Protein AF-A0A2A2LZC7-F1 (afdb_monomer_lite)

Sequence (171 aa):
MEYTSMLEEKVESLEKERDDLLEQLKKMNEYRKEEKAILMEEIYKKDKTIEELQDTLRDSEETIRNIHREFATYKTKSEEKARQDKSLTDANLSQLSLSEKSFVKGETRFRGNICISACEPSGKYIILENTSGAKDEDISGFQIEQYVDNHPILKYDLPLIILRVGKSIKV

Foldseek 3Di:
DVVVVVVVVVVVVVVVVVVVVVVVVVVVVVVVVVVVVVVVVVVVVVVVVVVVVVVVVVVVVVVVVVVVVVVVVVVVVVVVVVVVVVVVVVVVVVVPVPDDADDDDDPQPDDDQKGFRDADPVRPKTKIWRNDQDDWDFQQQPWDFDDDPNHTDDIDGDHGDTHDHGHMDID

Organism: NCBI:txid2018661

Structure (mmCIF, N/CA/C/O backbone):
data_AF-A0A2A2LZC7-F1
#
_entry.id   AF-A0A2A2LZC7-F1
#
loop_
_atom_site.group_PDB
_atom_site.id
_atom_site.type_symbol
_atom_site.label_atom_id
_atom_site.label_alt_id
_atom_site.label_comp_id
_atom_site.label_asym_id
_atom_site.label_entity_id
_atom_site.label_seq_id
_atom_site.pdbx_PDB_ins_code
_atom_site.Cartn_x
_atom_site.Cartn_y
_atom_site.Cartn_z
_atom_site.occupancy
_atom_site.B_iso_or_equiv
_atom_site.auth_seq_id
_atom_site.auth_comp_id
_atom_site.auth_asym_id
_atom_site.auth_atom_id
_atom_site.pdbx_PDB_model_num
ATOM 1 N N . MET A 1 1 ? 33.561 9.335 -78.953 1.00 63.16 1 MET A N 1
ATOM 2 C CA . MET A 1 1 ? 34.425 9.826 -77.859 1.00 63.16 1 MET A CA 1
ATOM 3 C C . MET A 1 1 ? 33.586 10.490 -76.767 1.00 63.16 1 MET A C 1
ATOM 5 O O . MET A 1 1 ? 33.781 10.159 -75.612 1.00 63.16 1 MET A O 1
ATOM 9 N N . GLU A 1 2 ? 32.579 11.303 -77.113 1.00 75.56 2 GLU A N 1
ATOM 10 C CA . GLU A 1 2 ? 31.676 11.961 -76.139 1.00 75.56 2 GLU A CA 1
ATOM 11 C C . GLU A 1 2 ? 30.851 11.007 -75.253 1.00 75.56 2 GLU A C 1
ATOM 13 O O . GLU A 1 2 ? 30.722 11.239 -74.057 1.00 75.56 2 GLU A O 1
ATOM 18 N N . TYR A 1 3 ? 30.326 9.905 -75.800 1.00 83.31 3 TYR A N 1
ATOM 19 C CA . TYR A 1 3 ? 29.491 8.969 -75.028 1.00 83.31 3 TYR A CA 1
ATOM 20 C C . TYR A 1 3 ? 30.248 8.274 -73.884 1.00 83.31 3 TYR A C 1
ATOM 22 O O . TYR A 1 3 ? 29.700 8.072 -72.805 1.00 83.31 3 TYR A O 1
ATOM 30 N N . THR A 1 4 ? 31.520 7.940 -74.111 1.00 88.69 4 THR A N 1
ATOM 31 C CA . THR A 1 4 ? 32.393 7.335 -73.097 1.00 88.69 4 THR A CA 1
ATOM 32 C C . THR A 1 4 ? 32.688 8.322 -71.967 1.00 88.69 4 THR A C 1
ATOM 34 O O . THR A 1 4 ? 32.554 7.957 -70.807 1.00 88.69 4 THR A O 1
ATOM 37 N N . SER A 1 5 ? 32.963 9.589 -72.300 1.00 90.25 5 SER A N 1
ATOM 38 C CA . SER A 1 5 ? 33.192 10.659 -71.316 1.00 90.25 5 SER A CA 1
ATOM 39 C C . SER A 1 5 ? 31.968 10.905 -70.425 1.00 90.25 5 SER A C 1
ATOM 41 O O . SER A 1 5 ? 32.102 11.022 -69.213 1.00 90.25 5 SER A O 1
ATOM 43 N N . MET A 1 6 ? 30.758 10.926 -70.999 1.00 91.94 6 MET A N 1
ATOM 44 C CA . MET A 1 6 ? 29.526 11.080 -70.207 1.00 91.94 6 MET A CA 1
ATOM 45 C C . MET A 1 6 ? 29.288 9.907 -69.247 1.00 91.94 6 MET A C 1
ATOM 47 O O . MET A 1 6 ? 28.744 10.091 -68.159 1.00 91.94 6 MET A O 1
ATOM 51 N N . LEU A 1 7 ? 29.646 8.688 -69.658 1.00 92.06 7 LEU A N 1
ATOM 52 C CA . LEU A 1 7 ? 29.533 7.508 -68.802 1.00 92.06 7 LEU A CA 1
ATOM 53 C C . LEU A 1 7 ? 30.522 7.570 -67.635 1.00 92.06 7 LEU A C 1
ATOM 55 O O . LEU A 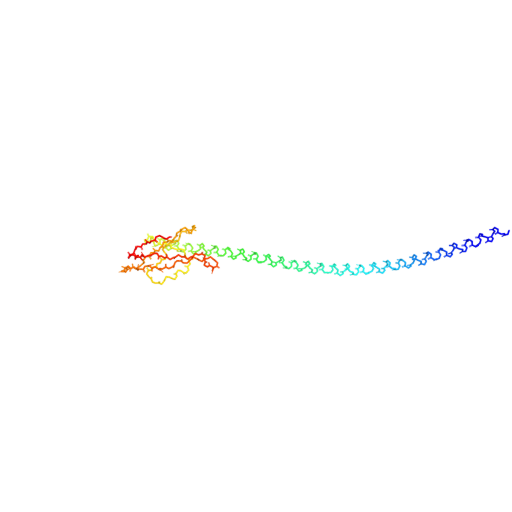1 7 ? 30.132 7.250 -66.516 1.00 92.06 7 LEU A O 1
ATOM 59 N N . GLU A 1 8 ? 31.758 8.007 -67.878 1.00 93.00 8 GLU A N 1
ATOM 60 C CA . GLU A 1 8 ? 32.784 8.180 -66.841 1.00 93.00 8 GLU A CA 1
ATOM 61 C C . GLU A 1 8 ? 32.356 9.217 -65.791 1.00 93.00 8 GLU A C 1
ATOM 63 O O . GLU A 1 8 ? 32.340 8.902 -64.602 1.00 93.00 8 GLU A O 1
ATOM 68 N N . GLU A 1 9 ? 31.874 10.390 -66.217 1.00 94.12 9 GLU A N 1
ATOM 69 C CA . GLU A 1 9 ? 31.332 11.410 -65.304 1.00 94.12 9 GLU A CA 1
ATOM 70 C C . GLU A 1 9 ? 30.138 10.886 -64.491 1.00 94.12 9 GLU A C 1
ATOM 72 O O . GLU A 1 9 ? 29.988 11.181 -63.300 1.00 94.12 9 GLU A O 1
ATOM 77 N N . LYS A 1 10 ? 29.265 10.081 -65.115 1.00 95.25 10 LYS A N 1
ATOM 78 C CA . LYS A 1 10 ? 28.110 9.513 -64.415 1.00 95.25 10 LYS A CA 1
ATOM 79 C C . LYS A 1 10 ? 28.522 8.463 -63.384 1.00 95.25 10 LYS A C 1
ATOM 81 O O . LYS A 1 10 ? 27.903 8.412 -62.321 1.00 95.25 10 LYS A O 1
ATOM 86 N N . VAL A 1 11 ? 29.529 7.643 -63.680 1.00 95.50 11 VAL A N 1
ATOM 87 C CA . VAL A 1 11 ? 30.086 6.671 -62.728 1.00 95.50 11 VAL A CA 1
ATOM 88 C C . VAL A 1 11 ? 30.708 7.399 -61.542 1.00 95.50 11 VAL A C 1
ATOM 90 O O . VAL A 1 11 ? 30.342 7.095 -60.412 1.00 95.50 11 VAL A O 1
ATOM 93 N N . GLU A 1 12 ? 31.534 8.417 -61.781 1.00 95.81 12 GLU A N 1
ATOM 94 C CA . GLU A 1 12 ? 32.170 9.200 -60.714 1.00 95.81 12 GLU A CA 1
ATOM 95 C C . GLU A 1 12 ? 31.127 9.889 -59.813 1.00 95.81 12 GLU A C 1
ATOM 97 O O . GLU A 1 12 ? 31.214 9.851 -58.583 1.00 95.81 12 GLU A O 1
ATOM 102 N N . SER A 1 13 ? 30.063 10.441 -60.409 1.00 96.06 13 SER A N 1
ATOM 103 C CA . SER A 1 13 ? 28.937 11.002 -59.656 1.00 96.06 13 SER A CA 1
ATOM 104 C C . SER A 1 13 ? 28.226 9.963 -58.784 1.00 96.06 13 SER A C 1
ATOM 106 O O . SER A 1 13 ? 27.827 10.295 -57.668 1.00 96.06 13 SER A O 1
ATOM 108 N N . LEU A 1 14 ? 28.025 8.740 -59.284 1.00 96.12 14 LEU A N 1
ATOM 109 C CA . LEU A 1 14 ? 27.357 7.669 -58.538 1.00 96.12 14 LEU A CA 1
ATOM 110 C C . LEU A 1 14 ? 28.252 7.093 -57.435 1.00 96.12 14 LEU A C 1
ATOM 112 O O . LEU A 1 14 ? 27.751 6.734 -56.372 1.00 96.12 14 LEU A O 1
ATOM 116 N N . GLU A 1 15 ? 29.564 7.013 -57.657 1.00 96.56 15 GLU A N 1
ATOM 117 C CA . GLU A 1 15 ? 30.525 6.592 -56.633 1.00 96.56 15 GLU A CA 1
ATOM 118 C C . GLU A 1 15 ? 30.572 7.586 -55.475 1.00 96.56 15 GLU A C 1
ATOM 120 O O . GLU A 1 15 ? 30.520 7.175 -54.316 1.00 96.56 15 GLU A O 1
ATOM 125 N N . LYS A 1 16 ? 30.556 8.887 -55.780 1.00 96.62 16 LYS A N 1
ATOM 126 C CA . LYS A 1 16 ? 30.463 9.932 -54.760 1.00 96.62 16 LYS A CA 1
ATOM 127 C C . LYS A 1 16 ? 29.159 9.844 -53.963 1.00 96.62 16 LYS A C 1
ATOM 129 O O . LYS A 1 16 ? 29.189 9.894 -52.738 1.00 96.62 16 LYS A O 1
ATOM 134 N N . GLU A 1 17 ? 28.024 9.661 -54.640 1.00 97.38 17 GLU A N 1
ATOM 135 C CA . GLU A 1 17 ? 26.722 9.500 -53.977 1.00 97.38 17 GLU A CA 1
ATOM 136 C C . GLU A 1 17 ? 26.687 8.251 -53.080 1.00 97.38 17 GLU A C 1
ATOM 138 O O . GLU A 1 17 ? 26.199 8.307 -51.950 1.00 97.38 17 GLU A O 1
ATOM 143 N N . ARG A 1 18 ? 27.254 7.129 -53.544 1.00 97.00 18 ARG A N 1
ATOM 144 C CA . ARG A 1 18 ? 27.411 5.909 -52.740 1.00 97.00 18 ARG A CA 1
ATOM 145 C C . ARG A 1 18 ? 28.218 6.188 -51.474 1.00 97.00 18 ARG A C 1
ATOM 147 O O . ARG A 1 18 ? 27.817 5.742 -50.400 1.00 97.00 18 ARG A O 1
ATOM 154 N N . ASP A 1 19 ? 29.339 6.890 -51.593 1.00 97.44 19 ASP A N 1
ATOM 155 C CA . ASP A 1 19 ? 30.226 7.166 -50.463 1.00 97.44 19 ASP A CA 1
ATOM 156 C C . ASP A 1 19 ? 29.567 8.114 -49.450 1.00 97.44 19 ASP A C 1
ATOM 158 O O . ASP A 1 19 ? 29.599 7.842 -48.247 1.00 97.44 19 ASP A O 1
ATOM 162 N N . ASP A 1 20 ? 28.855 9.140 -49.924 1.00 97.56 20 ASP A N 1
ATOM 163 C CA . ASP A 1 20 ? 28.059 10.035 -49.077 1.00 97.56 20 ASP A CA 1
ATOM 164 C C . ASP A 1 20 ? 26.945 9.274 -48.329 1.00 97.56 20 ASP A C 1
ATOM 166 O O . ASP A 1 20 ? 26.715 9.501 -47.135 1.00 97.56 20 ASP A O 1
ATOM 170 N N . LEU A 1 21 ? 26.262 8.334 -48.995 1.00 97.38 21 LEU A N 1
ATOM 171 C CA . LEU A 1 21 ? 25.239 7.486 -48.371 1.00 97.38 21 LEU A CA 1
ATOM 172 C C . LEU A 1 21 ? 25.833 6.513 -47.345 1.00 97.38 21 LEU A C 1
ATOM 174 O O . LEU A 1 21 ? 25.233 6.292 -46.290 1.00 97.38 21 LEU A O 1
ATOM 178 N N . LEU A 1 22 ? 27.010 5.943 -47.614 1.00 97.31 22 LEU A N 1
ATOM 179 C CA . LEU A 1 22 ? 27.716 5.073 -46.668 1.00 97.31 22 LEU A CA 1
ATOM 180 C C . LEU A 1 22 ? 28.144 5.840 -45.410 1.00 97.31 22 LEU A C 1
ATOM 182 O O . LEU A 1 22 ? 27.970 5.338 -44.297 1.00 97.31 22 LEU A O 1
ATOM 186 N N . GLU A 1 23 ? 28.640 7.066 -45.571 1.00 97.06 23 GLU A N 1
ATOM 187 C CA . GLU A 1 23 ? 28.997 7.965 -44.469 1.00 97.06 23 GLU A CA 1
ATOM 188 C C . GLU A 1 23 ? 27.765 8.299 -43.605 1.00 97.06 23 GLU A C 1
ATOM 190 O O . GLU A 1 23 ? 27.811 8.211 -42.373 1.00 97.06 23 GLU A O 1
ATOM 195 N N . GLN A 1 24 ? 26.628 8.622 -44.235 1.00 97.06 24 GLN A N 1
ATOM 196 C CA . GLN A 1 24 ? 25.362 8.869 -43.533 1.00 97.06 24 GLN A CA 1
ATOM 197 C C . GLN A 1 24 ? 24.869 7.629 -42.780 1.00 97.06 24 GLN A C 1
ATOM 199 O O . GLN A 1 24 ? 24.480 7.723 -41.612 1.00 97.06 24 GLN A O 1
ATOM 204 N N . LEU A 1 25 ? 24.925 6.455 -43.416 1.00 96.56 25 LEU A N 1
ATOM 205 C CA . LEU A 1 25 ? 24.527 5.188 -42.805 1.00 96.56 25 LEU A CA 1
ATOM 206 C C . LEU A 1 25 ? 25.393 4.861 -41.582 1.00 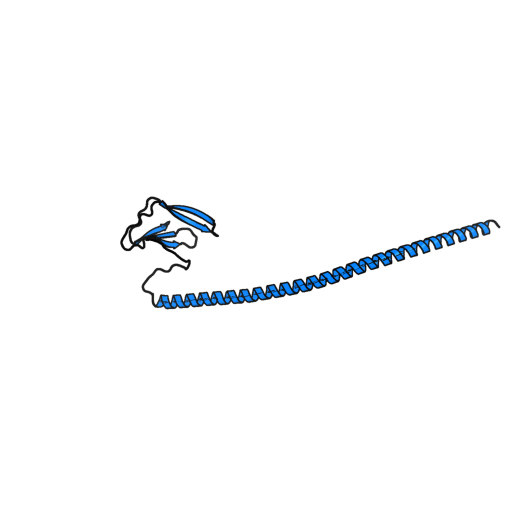96.56 25 LEU A C 1
ATOM 208 O O . LEU A 1 25 ? 24.885 4.358 -40.575 1.00 96.56 25 LEU A O 1
ATOM 212 N N . LYS A 1 26 ? 26.695 5.152 -41.649 1.00 97.31 26 LYS A N 1
ATOM 213 C CA . LYS A 1 26 ? 27.618 4.966 -40.529 1.00 97.31 26 LYS A CA 1
ATOM 214 C C . LYS A 1 26 ? 27.248 5.867 -39.352 1.00 97.31 26 LYS A C 1
ATOM 216 O O . LYS A 1 26 ? 27.051 5.351 -38.253 1.00 97.31 26 LYS A O 1
ATOM 221 N N . LYS A 1 27 ? 27.047 7.167 -39.594 1.00 97.31 27 LYS A N 1
ATOM 222 C CA . LYS A 1 27 ? 26.624 8.130 -38.560 1.00 97.31 27 LYS A CA 1
ATOM 223 C C . LYS A 1 27 ? 25.304 7.721 -37.912 1.00 97.31 27 LYS A C 1
ATOM 225 O O . LYS A 1 27 ? 25.200 7.678 -36.692 1.00 97.31 27 LYS A O 1
ATOM 230 N N . MET A 1 28 ? 24.307 7.346 -38.713 1.00 96.94 28 MET A N 1
ATOM 231 C CA . MET A 1 28 ? 23.010 6.894 -38.197 1.00 96.94 28 MET A CA 1
ATOM 232 C C . MET A 1 28 ? 23.141 5.637 -37.321 1.00 96.94 28 MET A C 1
ATOM 234 O O . MET A 1 28 ? 22.480 5.523 -36.289 1.00 96.94 28 MET A O 1
ATOM 238 N N . ASN A 1 29 ? 24.001 4.688 -37.702 1.00 97.00 29 ASN A N 1
ATOM 239 C CA . ASN A 1 29 ? 24.249 3.495 -36.895 1.00 97.00 29 ASN A CA 1
ATOM 240 C C . ASN A 1 29 ? 24.976 3.802 -35.581 1.00 97.00 29 ASN A C 1
ATOM 242 O O . ASN A 1 29 ? 24.673 3.156 -34.577 1.00 97.00 29 ASN A O 1
ATOM 246 N N . GLU A 1 30 ? 25.900 4.763 -35.575 1.00 97.19 30 GLU A N 1
ATOM 247 C CA . GLU A 1 30 ? 26.566 5.242 -34.359 1.00 97.19 30 GLU A CA 1
ATOM 248 C C . GLU A 1 30 ? 25.557 5.890 -33.404 1.00 97.19 30 GLU A C 1
ATOM 250 O O . GLU A 1 30 ? 25.441 5.433 -32.267 1.00 97.19 30 GLU A O 1
ATOM 255 N N . TYR A 1 31 ? 24.720 6.816 -33.888 1.00 96.94 31 TYR A N 1
ATOM 256 C CA . TYR A 1 31 ? 23.650 7.418 -33.080 1.00 96.94 31 TYR A CA 1
ATOM 257 C C . TYR A 1 31 ? 22.702 6.373 -32.491 1.00 96.94 31 TYR A C 1
ATOM 259 O O . TYR A 1 31 ? 22.417 6.383 -31.295 1.00 96.94 31 TYR A O 1
ATOM 267 N N . ARG A 1 32 ? 22.259 5.406 -33.302 1.00 96.88 32 ARG A N 1
ATOM 268 C CA . ARG A 1 32 ? 21.380 4.327 -32.827 1.00 96.88 32 ARG A CA 1
ATOM 269 C C . ARG A 1 32 ? 22.058 3.452 -31.768 1.00 96.88 32 ARG A C 1
ATOM 271 O O . ARG A 1 32 ? 21.391 2.924 -30.879 1.00 96.88 32 ARG A O 1
ATOM 278 N N . LYS A 1 33 ? 23.374 3.247 -31.869 1.00 97.25 33 LYS A N 1
ATOM 279 C CA . LYS A 1 33 ? 24.148 2.479 -30.885 1.00 97.25 33 LYS A CA 1
ATOM 280 C C . LYS A 1 33 ? 24.242 3.227 -29.555 1.00 97.25 33 LYS A C 1
ATOM 282 O O . LYS A 1 33 ? 24.082 2.596 -28.513 1.00 97.25 33 LYS A O 1
ATOM 287 N N . GLU A 1 34 ? 24.473 4.535 -29.596 1.00 96.81 34 GLU A N 1
ATOM 288 C CA . GLU A 1 34 ? 24.504 5.399 -28.412 1.00 96.81 34 GLU A CA 1
ATOM 289 C C . GLU A 1 34 ? 23.135 5.470 -27.731 1.00 96.81 34 GLU A C 1
ATOM 291 O O . GLU A 1 34 ? 23.031 5.213 -26.533 1.00 96.81 34 GLU A O 1
ATOM 296 N N . GLU A 1 35 ? 22.070 5.702 -28.500 1.00 97.00 35 GLU A N 1
ATOM 297 C CA . GLU A 1 35 ? 20.695 5.727 -27.992 1.00 97.00 35 GLU A CA 1
ATOM 298 C C . GLU A 1 35 ? 20.323 4.399 -27.318 1.00 97.00 35 GLU A C 1
ATOM 300 O O . GLU A 1 35 ? 19.803 4.375 -26.201 1.00 97.00 35 GLU A O 1
ATOM 305 N N . LYS A 1 36 ? 20.674 3.270 -27.948 1.00 97.56 36 LYS A N 1
ATOM 306 C CA . LYS A 1 36 ? 20.462 1.944 -27.361 1.00 97.56 36 LYS A CA 1
ATOM 307 C C . LYS A 1 36 ? 21.228 1.763 -26.047 1.00 97.56 36 LYS A C 1
ATOM 309 O O . LYS A 1 36 ? 20.701 1.123 -25.142 1.00 97.56 36 LYS A O 1
ATOM 314 N N . ALA A 1 37 ? 22.448 2.290 -25.933 1.00 97.50 37 ALA A N 1
ATOM 315 C CA . ALA A 1 37 ? 23.236 2.192 -24.706 1.00 97.50 37 ALA A CA 1
ATOM 316 C C . ALA A 1 37 ? 22.593 2.981 -23.553 1.00 97.50 37 ALA A C 1
ATOM 318 O O . ALA A 1 37 ? 22.472 2.447 -22.452 1.00 97.50 37 ALA A O 1
ATOM 319 N N . ILE A 1 38 ? 22.109 4.196 -23.830 1.00 97.44 38 ILE A N 1
ATOM 320 C CA . ILE A 1 38 ? 21.404 5.037 -22.850 1.00 97.44 38 ILE A CA 1
ATOM 321 C C . ILE A 1 38 ? 20.133 4.338 -22.358 1.00 97.44 38 ILE A C 1
ATOM 323 O O . ILE A 1 38 ? 19.919 4.208 -21.152 1.00 97.44 38 ILE A O 1
ATOM 327 N N . LEU A 1 39 ? 19.315 3.823 -23.282 1.00 97.56 39 LEU A N 1
ATOM 328 C CA . LEU A 1 39 ? 18.090 3.100 -22.933 1.00 97.56 39 LEU A CA 1
ATOM 329 C C . LEU A 1 39 ? 18.380 1.842 -22.109 1.00 97.56 39 LEU A C 1
ATOM 331 O O . LEU A 1 39 ? 17.643 1.525 -21.180 1.00 97.56 39 LEU A O 1
ATOM 335 N N . MET A 1 40 ? 19.460 1.125 -22.425 1.00 97.56 40 MET A N 1
ATOM 336 C CA . MET A 1 40 ? 19.847 -0.079 -21.692 1.00 97.56 40 MET A CA 1
ATOM 337 C C . MET A 1 40 ? 20.287 0.236 -20.257 1.00 97.56 40 MET A C 1
ATOM 339 O O . MET A 1 40 ? 19.935 -0.500 -19.337 1.00 97.56 40 MET A O 1
ATOM 343 N N . GLU A 1 41 ? 20.997 1.347 -20.048 1.00 97.75 41 GLU A N 1
ATOM 344 C CA . GLU A 1 41 ? 21.339 1.830 -18.708 1.00 97.75 41 GLU A CA 1
ATOM 345 C C . GLU A 1 41 ? 20.087 2.240 -17.914 1.00 97.75 41 GLU A C 1
ATOM 347 O O . GLU A 1 41 ? 19.975 1.941 -16.723 1.00 97.75 41 GLU A O 1
ATOM 352 N N . GLU A 1 42 ? 19.122 2.896 -18.561 1.00 97.94 42 GLU A N 1
ATOM 353 C CA . GLU A 1 42 ? 17.863 3.283 -17.921 1.00 97.94 42 GLU A CA 1
ATOM 354 C C . GLU A 1 42 ? 17.017 2.064 -17.522 1.00 97.94 42 GLU A C 1
ATOM 356 O O . GLU A 1 42 ? 16.481 2.032 -16.413 1.00 97.94 42 GLU A O 1
ATOM 361 N N . ILE A 1 43 ? 16.934 1.047 -18.388 1.00 97.94 43 ILE A N 1
ATOM 362 C CA . ILE A 1 43 ? 16.269 -0.228 -18.081 1.00 97.94 43 ILE A CA 1
ATOM 363 C C . ILE A 1 43 ? 16.934 -0.886 -16.875 1.00 97.94 43 ILE A C 1
ATOM 365 O O . ILE A 1 43 ? 16.246 -1.215 -15.917 1.00 97.94 43 ILE A O 1
ATOM 369 N N . TYR A 1 44 ? 18.265 -0.978 -16.861 1.00 98.12 44 TYR A N 1
ATOM 370 C CA . TYR A 1 44 ? 18.996 -1.564 -15.738 1.00 98.12 44 TYR A CA 1
ATOM 371 C C . TYR A 1 44 ? 18.711 -0.849 -14.407 1.00 98.12 44 TYR A C 1
ATOM 373 O O . TYR A 1 44 ? 18.501 -1.491 -13.378 1.00 98.12 44 TYR A O 1
ATOM 381 N N . LYS A 1 45 ? 18.659 0.491 -14.413 1.00 98.00 45 LYS A N 1
ATOM 382 C CA . LYS A 1 45 ? 18.293 1.274 -13.220 1.00 98.00 45 LYS A CA 1
ATOM 383 C C . LYS A 1 45 ? 16.865 0.975 -12.766 1.00 98.00 45 LYS A C 1
ATOM 385 O O . LYS A 1 45 ? 16.643 0.798 -11.572 1.00 98.00 45 LYS A O 1
ATOM 390 N N . LYS A 1 46 ? 15.913 0.907 -13.702 1.00 98.19 46 LYS A N 1
ATOM 391 C CA . LYS A 1 46 ? 14.510 0.588 -13.402 1.00 98.19 46 LYS A CA 1
ATOM 392 C C . LYS A 1 46 ? 14.352 -0.826 -12.852 1.00 98.19 46 LYS A C 1
ATOM 394 O O . LYS A 1 46 ? 13.643 -0.987 -11.867 1.00 98.19 46 LYS A O 1
ATOM 399 N N . ASP A 1 47 ? 15.039 -1.808 -13.427 1.00 98.25 47 ASP A N 1
ATOM 400 C CA . ASP A 1 47 ? 15.012 -3.196 -12.956 1.00 98.25 47 ASP A CA 1
ATOM 401 C C . ASP A 1 47 ? 15.522 -3.296 -11.516 1.00 98.25 47 ASP A C 1
ATOM 403 O O . ASP A 1 47 ? 14.871 -3.907 -10.671 1.00 98.25 47 ASP A O 1
ATOM 407 N N . LYS A 1 48 ? 16.618 -2.594 -11.202 1.00 98.12 48 LYS A N 1
ATOM 408 C CA . LYS A 1 48 ? 17.131 -2.513 -9.831 1.00 98.12 48 LYS A CA 1
ATOM 409 C C . LYS A 1 48 ? 16.115 -1.890 -8.865 1.00 98.12 48 LYS A C 1
ATOM 411 O O . LYS A 1 48 ? 15.902 -2.402 -7.773 1.00 98.12 48 LYS A O 1
ATOM 416 N N . THR A 1 49 ? 15.466 -0.793 -9.255 1.00 98.00 49 THR A N 1
ATOM 417 C CA . THR A 1 49 ? 14.426 -0.168 -8.420 1.00 98.00 49 THR A CA 1
ATOM 418 C C . THR A 1 49 ? 13.214 -1.082 -8.231 1.00 98.00 49 THR A C 1
ATOM 420 O O . THR A 1 49 ? 12.624 -1.096 -7.154 1.00 98.00 49 THR A O 1
ATOM 423 N N . ILE A 1 50 ? 12.830 -1.856 -9.251 1.00 98.25 50 ILE A N 1
ATOM 424 C CA . ILE A 1 50 ? 11.745 -2.839 -9.139 1.00 98.25 50 ILE A CA 1
ATOM 425 C C . ILE A 1 50 ? 12.103 -3.913 -8.110 1.00 98.25 50 ILE A C 1
ATOM 427 O O . ILE A 1 50 ? 11.257 -4.239 -7.283 1.00 98.25 50 ILE A O 1
ATOM 431 N N . GLU A 1 51 ? 13.334 -4.420 -8.131 1.00 97.56 51 GLU A N 1
ATOM 432 C CA . GLU A 1 51 ? 13.823 -5.403 -7.157 1.00 97.56 51 GLU A CA 1
ATOM 433 C C . GLU A 1 51 ? 13.745 -4.854 -5.720 1.00 97.56 51 GLU A C 1
ATOM 435 O O . GLU A 1 51 ? 13.113 -5.460 -4.856 1.00 97.56 51 GLU A O 1
ATOM 440 N N . GLU A 1 52 ? 14.254 -3.639 -5.485 1.00 97.62 52 GLU A N 1
ATOM 441 C CA . GLU A 1 52 ? 14.200 -2.972 -4.171 1.00 97.62 52 GLU A CA 1
ATOM 442 C C . GLU A 1 52 ? 12.752 -2.752 -3.673 1.00 97.62 52 GLU A C 1
ATOM 444 O O . GLU A 1 52 ? 12.443 -2.915 -2.484 1.00 97.62 52 GLU A O 1
ATOM 449 N N . LEU A 1 53 ? 11.830 -2.402 -4.578 1.00 97.94 53 LEU A N 1
ATOM 450 C CA . LEU A 1 53 ? 10.410 -2.240 -4.253 1.00 97.94 53 LEU A CA 1
ATOM 451 C C . LEU A 1 53 ? 9.721 -3.576 -3.956 1.00 97.94 53 LEU A C 1
ATOM 453 O O . LEU A 1 53 ? 8.851 -3.627 -3.085 1.00 97.94 53 LEU A O 1
ATOM 457 N N . GLN A 1 54 ? 10.090 -4.648 -4.658 1.00 98.00 54 GLN A N 1
ATOM 458 C CA . GLN A 1 54 ? 9.556 -5.989 -4.416 1.00 98.00 54 GLN A CA 1
ATOM 459 C C . GLN A 1 54 ? 9.979 -6.526 -3.047 1.00 98.00 54 GLN A C 1
ATOM 461 O O . GLN A 1 54 ? 9.137 -7.077 -2.334 1.00 98.00 54 GLN A O 1
ATOM 466 N N . ASP A 1 55 ? 11.232 -6.308 -2.648 1.00 97.69 55 ASP A N 1
ATOM 467 C CA . ASP A 1 55 ? 11.715 -6.671 -1.313 1.00 97.69 55 ASP A CA 1
ATOM 468 C C . ASP A 1 55 ? 10.970 -5.894 -0.222 1.00 97.69 55 ASP A C 1
ATOM 470 O O . ASP A 1 55 ? 10.426 -6.484 0.713 1.00 97.69 55 ASP A O 1
ATOM 474 N N . THR A 1 56 ? 10.826 -4.577 -0.396 1.00 97.38 56 THR A N 1
ATOM 475 C CA . THR A 1 56 ? 10.070 -3.732 0.544 1.00 97.38 56 THR A CA 1
ATOM 476 C C . THR A 1 56 ? 8.610 -4.183 0.666 1.00 97.38 56 THR A C 1
ATOM 478 O O . THR A 1 56 ? 8.048 -4.234 1.766 1.00 97.38 56 THR A O 1
ATOM 481 N N . LEU A 1 57 ? 7.974 -4.531 -0.458 1.00 97.94 57 LEU A N 1
ATOM 482 C CA . LEU A 1 57 ? 6.609 -5.049 -0.467 1.00 97.94 57 LEU A CA 1
ATOM 483 C C . LEU A 1 57 ? 6.523 -6.363 0.314 1.00 97.94 57 LEU A C 1
ATOM 485 O O . LEU A 1 57 ? 5.647 -6.500 1.170 1.00 97.94 57 LEU A O 1
ATOM 489 N N . ARG A 1 58 ? 7.450 -7.294 0.079 1.00 97.44 58 ARG A N 1
ATOM 490 C CA . ARG A 1 58 ? 7.497 -8.590 0.762 1.00 97.44 58 ARG A CA 1
ATOM 491 C C . ARG A 1 58 ? 7.611 -8.439 2.281 1.00 97.44 58 ARG A C 1
ATOM 493 O O . ARG A 1 58 ? 6.862 -9.097 3.009 1.00 97.44 58 ARG A O 1
ATOM 500 N N . ASP A 1 59 ? 8.480 -7.548 2.748 1.00 97.38 59 ASP A N 1
ATOM 501 C CA . ASP A 1 59 ? 8.652 -7.256 4.176 1.00 97.38 59 ASP A CA 1
ATOM 502 C C . ASP A 1 59 ? 7.375 -6.653 4.784 1.00 97.38 59 ASP A C 1
ATOM 504 O O . ASP A 1 59 ? 6.938 -7.022 5.884 1.00 97.38 59 ASP A O 1
ATOM 508 N N . SER A 1 60 ? 6.715 -5.754 4.047 1.00 97.31 60 SER A N 1
ATOM 509 C CA . SER A 1 60 ? 5.442 -5.168 4.475 1.00 97.31 60 SER A CA 1
ATOM 510 C C . SER A 1 60 ? 4.324 -6.218 4.579 1.00 97.31 60 SER A C 1
ATOM 512 O O . SER A 1 60 ? 3.576 -6.233 5.558 1.00 97.31 60 SER A O 1
ATOM 514 N N . GLU A 1 61 ? 4.243 -7.161 3.635 1.00 96.94 61 GLU A N 1
ATOM 515 C CA . GLU A 1 61 ? 3.263 -8.250 3.650 1.00 96.94 61 GLU A CA 1
ATOM 516 C C . GLU A 1 61 ? 3.505 -9.233 4.798 1.00 96.94 61 GLU A C 1
ATOM 518 O O . GLU A 1 61 ? 2.562 -9.793 5.367 1.00 96.94 61 GLU A O 1
ATOM 523 N N . GLU A 1 62 ? 4.766 -9.488 5.145 1.00 96.88 62 GLU A N 1
ATOM 524 C CA . GLU A 1 62 ? 5.116 -10.282 6.319 1.00 96.88 62 GLU A CA 1
ATOM 525 C C . GLU A 1 62 ? 4.709 -9.573 7.618 1.00 96.88 62 GLU A C 1
ATOM 527 O O . GLU A 1 62 ? 4.063 -10.180 8.478 1.00 96.88 62 GLU A O 1
ATOM 532 N N . THR A 1 63 ? 4.968 -8.269 7.714 1.00 97.25 63 THR A N 1
ATOM 533 C CA . THR A 1 63 ? 4.549 -7.432 8.848 1.00 97.25 63 THR A CA 1
ATOM 534 C C . THR A 1 63 ? 3.032 -7.462 9.029 1.00 97.25 63 THR A C 1
ATOM 536 O O . THR A 1 63 ? 2.529 -7.726 10.123 1.00 97.25 63 THR A O 1
ATOM 539 N N . ILE A 1 64 ? 2.282 -7.282 7.939 1.00 97.56 64 ILE A N 1
ATOM 540 C CA . ILE A 1 64 ? 0.818 -7.350 7.942 1.00 97.56 64 ILE A CA 1
ATOM 541 C C . ILE A 1 64 ? 0.339 -8.736 8.384 1.00 97.56 64 ILE A C 1
ATOM 543 O O . ILE A 1 64 ? -0.593 -8.839 9.185 1.00 97.56 64 ILE A O 1
ATOM 547 N N . ARG A 1 65 ? 0.960 -9.819 7.903 1.00 96.88 65 ARG A N 1
ATOM 548 C CA . ARG A 1 65 ? 0.608 -11.184 8.328 1.00 96.88 65 ARG A CA 1
ATOM 549 C C . ARG A 1 65 ? 0.846 -11.401 9.820 1.00 96.88 65 ARG A C 1
ATOM 551 O O . ARG A 1 65 ? 0.011 -12.036 10.466 1.00 96.88 65 ARG A O 1
ATOM 558 N N . ASN A 1 66 ? 1.935 -10.872 10.369 1.00 97.00 66 ASN A N 1
ATOM 559 C CA . ASN A 1 66 ? 2.237 -10.979 11.795 1.00 97.00 66 ASN A CA 1
ATOM 560 C C . ASN A 1 66 ? 1.211 -10.216 12.640 1.00 97.00 66 ASN A C 1
ATOM 562 O O . ASN A 1 66 ? 0.631 -10.804 13.553 1.00 97.00 66 ASN A O 1
ATOM 566 N N . ILE A 1 67 ? 0.877 -8.977 12.262 1.00 97.12 67 ILE A N 1
ATOM 567 C CA . ILE A 1 67 ? -0.166 -8.182 12.930 1.00 97.12 67 ILE A CA 1
ATOM 568 C C . ILE A 1 67 ? -1.510 -8.920 12.920 1.00 97.12 67 ILE A C 1
ATOM 570 O O . ILE A 1 67 ? -2.179 -8.998 13.948 1.00 97.12 67 ILE A O 1
ATOM 574 N N . HIS A 1 68 ? -1.902 -9.520 11.792 1.00 96.25 68 HIS A N 1
ATOM 575 C CA . HIS A 1 68 ? -3.145 -10.293 11.724 1.00 96.25 68 HIS A CA 1
ATOM 576 C C . HIS A 1 68 ? -3.142 -11.506 12.669 1.00 96.25 68 HIS A C 1
ATOM 578 O O . HIS A 1 68 ? -4.157 -11.771 13.317 1.00 96.25 68 HIS A O 1
ATOM 584 N N . ARG A 1 69 ? -2.022 -12.236 12.786 1.00 95.50 69 ARG A N 1
ATOM 585 C CA . ARG A 1 69 ? -1.902 -13.363 13.733 1.00 95.50 69 ARG A CA 1
ATOM 586 C C . ARG A 1 69 ? -1.978 -12.900 15.183 1.00 95.50 69 ARG A C 1
ATOM 588 O O . ARG A 1 69 ? -2.658 -13.533 15.995 1.00 95.50 69 ARG A O 1
ATOM 595 N N . GLU A 1 70 ? -1.302 -11.804 15.510 1.00 95.12 70 GLU A N 1
ATOM 596 C CA . GLU A 1 70 ? -1.362 -11.211 16.844 1.00 95.12 70 GLU A CA 1
ATOM 597 C C . GLU A 1 70 ? -2.782 -10.762 17.170 1.00 95.12 70 GLU A C 1
ATOM 599 O O . GLU A 1 70 ? -3.312 -11.142 18.210 1.00 95.12 70 GLU A O 1
ATOM 604 N N . PHE A 1 71 ? -3.443 -10.043 16.260 1.00 95.31 71 PHE A N 1
ATOM 605 C CA . PHE A 1 71 ? -4.818 -9.588 16.445 1.00 95.31 71 PHE A CA 1
ATOM 606 C C . PHE A 1 71 ? -5.790 -10.755 16.645 1.00 95.31 71 PHE A C 1
ATOM 608 O O . PHE A 1 71 ? -6.628 -10.709 17.545 1.00 95.31 71 PHE A O 1
ATOM 615 N N . ALA A 1 72 ? -5.651 -11.835 15.870 1.00 94.56 72 ALA A N 1
ATOM 616 C CA . ALA A 1 72 ? -6.442 -13.048 16.061 1.00 94.56 72 ALA A CA 1
ATOM 617 C C . ALA A 1 72 ? -6.227 -13.650 17.461 1.00 94.56 72 ALA A C 1
ATOM 619 O O . ALA A 1 72 ? -7.195 -13.986 18.139 1.00 94.56 72 ALA A O 1
ATOM 620 N N . THR A 1 73 ? -4.976 -13.709 17.924 1.00 93.75 73 THR A N 1
ATOM 621 C CA . THR A 1 73 ? -4.624 -14.202 19.266 1.00 93.75 73 THR A CA 1
ATOM 622 C C . THR A 1 73 ? -5.161 -13.293 20.374 1.00 93.75 73 THR A C 1
ATOM 624 O O . THR A 1 73 ? -5.633 -13.765 21.407 1.00 93.75 73 THR A O 1
ATOM 627 N N . TYR A 1 74 ? -5.103 -11.975 20.190 1.00 92.94 74 TYR A N 1
ATOM 628 C CA . TYR A 1 74 ? -5.676 -11.019 21.136 1.00 92.94 74 TYR A CA 1
ATOM 629 C C . TYR A 1 74 ? -7.194 -11.139 21.204 1.00 92.94 74 TYR A C 1
ATOM 631 O O . TYR A 1 74 ? -7.761 -11.105 22.295 1.00 92.94 74 TYR A O 1
ATOM 639 N N . LYS A 1 75 ? -7.851 -11.322 20.058 1.00 94.00 75 LYS A N 1
ATOM 640 C CA . LYS A 1 75 ? -9.296 -11.515 19.987 1.00 94.00 75 LYS A CA 1
ATOM 641 C C . LYS A 1 75 ? -9.726 -12.780 20.727 1.00 94.00 75 LYS A C 1
ATOM 643 O O . LYS A 1 75 ? -10.616 -12.691 21.567 1.00 94.00 75 LYS A O 1
ATOM 648 N N . THR A 1 76 ? -9.064 -13.918 20.499 1.00 92.56 76 THR A N 1
ATOM 649 C CA . THR A 1 76 ? -9.386 -15.165 21.214 1.00 92.56 76 THR A CA 1
ATOM 650 C C . THR A 1 76 ? -9.160 -15.031 22.717 1.00 92.56 76 THR A C 1
ATOM 652 O O . THR A 1 76 ? -10.061 -15.348 23.486 1.00 92.56 76 THR A O 1
ATOM 655 N N . LYS A 1 77 ? -8.023 -14.469 23.154 1.00 92.00 77 LYS A N 1
ATOM 656 C CA . LYS A 1 77 ? -7.752 -14.213 24.582 1.00 92.00 77 LYS A CA 1
ATOM 657 C C . LYS A 1 77 ? -8.782 -13.277 25.219 1.00 92.00 77 LYS A C 1
ATOM 659 O O . LYS A 1 77 ? -9.169 -13.473 26.369 1.00 92.00 77 LYS A O 1
ATOM 664 N N . SER A 1 78 ? -9.219 -12.250 24.492 1.00 87.62 78 SER A N 1
ATOM 665 C CA . SER A 1 78 ? -10.260 -11.325 24.951 1.00 87.62 78 SER A CA 1
ATOM 666 C C . SER A 1 78 ? -11.609 -12.034 25.107 1.00 87.62 78 SER A C 1
ATOM 668 O O . SER A 1 78 ? -12.267 -11.892 26.137 1.00 87.62 78 SER A O 1
ATOM 670 N N . GLU A 1 79 ? -11.994 -12.862 24.133 1.00 86.38 79 GLU A N 1
ATOM 671 C CA . GLU A 1 79 ? -13.214 -13.674 24.186 1.00 86.38 79 GLU A CA 1
ATOM 672 C C . GLU A 1 79 ? -13.166 -14.723 25.308 1.00 86.38 79 GLU A C 1
ATOM 674 O O . GLU A 1 79 ? -14.155 -14.909 26.016 1.00 86.38 79 GLU A O 1
ATOM 679 N N . GLU A 1 80 ? -12.024 -15.380 25.522 1.00 84.19 80 GLU A N 1
ATOM 680 C CA . GLU A 1 80 ? -11.799 -16.306 26.639 1.00 84.19 80 GLU A CA 1
ATOM 681 C C . GLU A 1 80 ? -11.925 -15.599 27.988 1.00 84.19 80 GLU A C 1
ATOM 683 O O . GLU A 1 80 ? -12.634 -16.086 28.868 1.00 84.19 80 GLU A O 1
ATOM 688 N N . LYS A 1 81 ? -11.319 -14.415 28.136 1.00 82.19 81 LYS A N 1
ATOM 689 C CA . LYS A 1 81 ? -11.453 -13.597 29.345 1.00 82.19 81 LYS A CA 1
ATOM 690 C C . LYS A 1 81 ? -12.903 -13.167 29.572 1.00 82.19 81 LYS A C 1
ATOM 692 O O . LYS A 1 81 ? -13.388 -13.252 30.693 1.00 82.19 81 LYS A O 1
ATOM 697 N N . ALA A 1 82 ? -13.622 -12.773 28.520 1.00 80.06 82 ALA A N 1
ATOM 698 C CA . ALA A 1 82 ? -15.043 -12.442 28.610 1.00 80.06 82 ALA A CA 1
ATOM 699 C C . ALA A 1 82 ? -15.899 -13.656 29.018 1.00 80.06 82 ALA A C 1
ATOM 701 O O . ALA A 1 82 ? -16.828 -13.512 29.812 1.00 80.06 82 ALA A O 1
ATOM 702 N N . ARG A 1 83 ? -15.579 -14.862 28.523 1.00 79.12 83 ARG A N 1
ATOM 703 C CA . ARG A 1 83 ? -16.237 -16.114 28.939 1.00 79.12 83 ARG A CA 1
ATOM 704 C C . ARG A 1 83 ? -15.920 -16.477 30.387 1.00 79.12 83 ARG A C 1
ATOM 706 O O . ARG A 1 83 ? -16.825 -16.894 31.101 1.00 79.12 83 ARG A O 1
ATOM 713 N N . GLN A 1 84 ? -14.674 -16.312 30.825 1.00 74.56 84 GLN A N 1
ATOM 714 C CA . GLN A 1 84 ? -14.267 -16.572 32.205 1.00 74.56 84 GLN A CA 1
ATOM 715 C C . GLN A 1 84 ? -14.926 -15.586 33.176 1.00 74.56 84 GLN A C 1
ATOM 717 O O . GLN A 1 84 ? -15.500 -16.020 34.172 1.00 74.56 84 GLN A O 1
ATOM 722 N N . ASP A 1 85 ? -14.926 -14.289 32.855 1.00 71.62 85 ASP A N 1
ATOM 723 C CA . ASP A 1 85 ? -15.649 -13.261 33.609 1.00 71.62 85 ASP A CA 1
ATOM 724 C C . ASP A 1 85 ? -17.144 -13.600 33.684 1.00 71.62 85 ASP A C 1
ATOM 726 O O . ASP A 1 85 ? -17.727 -13.528 34.764 1.00 71.62 85 ASP A O 1
ATOM 730 N N . LYS A 1 86 ? -17.752 -14.039 32.570 1.00 71.69 86 LYS A N 1
ATOM 7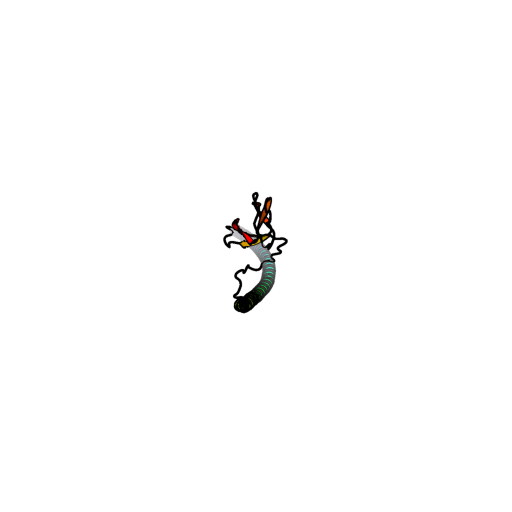31 C CA . LYS A 1 86 ? -19.160 -14.456 32.535 1.00 71.69 86 LYS A CA 1
ATOM 732 C C . LYS A 1 86 ? -19.425 -15.696 33.395 1.00 71.69 86 LYS A C 1
ATOM 734 O O . LYS A 1 86 ? -20.392 -15.724 34.146 1.00 71.69 86 LYS A O 1
ATOM 739 N N . SER A 1 87 ? -18.549 -16.697 33.345 1.00 69.62 87 SER A N 1
ATOM 740 C CA . SER A 1 87 ? -18.658 -17.901 34.176 1.00 69.62 87 SER A CA 1
ATOM 741 C C . SER A 1 87 ? -18.491 -17.595 35.667 1.00 69.62 87 SER A C 1
ATOM 743 O O . SER A 1 87 ? -19.177 -18.201 36.485 1.00 69.62 87 SER A O 1
ATOM 745 N N . LEU A 1 88 ? -17.601 -16.667 36.033 1.00 60.00 88 LEU A N 1
ATOM 746 C CA . LEU A 1 88 ? -17.440 -16.195 37.410 1.00 60.00 88 LEU A CA 1
ATOM 747 C C . LEU A 1 88 ? -18.664 -15.394 37.863 1.00 60.00 88 LEU A C 1
ATOM 749 O O . LEU A 1 88 ? -19.106 -15.557 39.000 1.00 60.00 88 LEU A O 1
ATOM 753 N N . THR A 1 89 ? -19.248 -14.567 36.989 1.00 58.69 89 THR A N 1
ATOM 754 C CA . THR A 1 89 ? -20.516 -13.901 37.297 1.00 58.69 89 THR A CA 1
ATOM 755 C C . THR A 1 89 ? -21.660 -14.893 37.422 1.00 58.69 89 THR A C 1
ATOM 757 O O . THR A 1 89 ? -22.404 -14.755 38.374 1.00 58.69 89 THR A O 1
ATOM 760 N N . ASP A 1 90 ? -21.776 -15.916 36.572 1.00 58.19 90 ASP A N 1
ATOM 761 C CA . ASP A 1 90 ? -22.855 -16.916 36.637 1.00 58.19 90 ASP A CA 1
ATOM 762 C C . ASP A 1 90 ? -22.727 -17.828 37.876 1.00 58.19 90 ASP A C 1
ATOM 764 O O . ASP A 1 90 ? -23.730 -18.183 38.502 1.00 58.19 90 ASP A O 1
ATOM 768 N N . ALA A 1 91 ? -21.497 -18.159 38.290 1.00 58.28 91 ALA A N 1
ATOM 769 C CA . ALA A 1 91 ? -21.232 -18.868 39.543 1.00 58.28 91 ALA A CA 1
ATOM 770 C C . ALA A 1 91 ? -21.592 -18.010 40.770 1.00 58.28 91 ALA A C 1
ATOM 772 O O . ALA A 1 91 ? -22.264 -18.489 41.685 1.00 58.28 91 ALA A O 1
ATOM 773 N N . ASN A 1 92 ? -21.225 -16.723 40.760 1.00 52.56 92 ASN A N 1
ATOM 774 C CA . ASN A 1 92 ? -21.631 -15.775 41.799 1.00 52.56 92 ASN A CA 1
ATOM 775 C C . ASN A 1 92 ? -23.147 -15.498 41.769 1.00 52.56 92 ASN A C 1
ATOM 777 O O . ASN A 1 92 ? -23.755 -15.355 42.824 1.00 52.56 92 ASN A O 1
ATOM 781 N N . LEU A 1 93 ? -23.784 -15.484 40.593 1.00 46.25 93 LEU A N 1
ATOM 782 C CA . LEU A 1 93 ? -25.227 -15.278 40.415 1.00 46.25 93 LEU A CA 1
ATOM 783 C C . LEU A 1 93 ? -26.033 -16.487 40.903 1.00 46.25 93 LEU A C 1
ATOM 785 O O . LEU A 1 93 ? -27.104 -16.317 41.475 1.00 46.25 93 LEU A O 1
ATOM 789 N N . SER A 1 94 ? -25.496 -17.702 40.760 1.00 49.88 94 SER A N 1
ATOM 790 C CA . SER A 1 94 ? -26.101 -18.910 41.339 1.00 49.88 94 SER A CA 1
ATOM 791 C C . SER A 1 94 ? -26.070 -18.889 42.874 1.00 49.88 94 SER A C 1
ATOM 793 O O . SER A 1 94 ? -27.006 -19.374 43.507 1.00 49.88 94 SER A O 1
ATOM 795 N N . GLN A 1 95 ? -25.053 -18.264 43.486 1.00 49.28 95 GLN A N 1
ATOM 796 C CA . GLN A 1 95 ? -25.028 -17.984 44.931 1.00 49.28 95 GLN A CA 1
ATOM 797 C C . GLN A 1 95 ? -25.858 -16.752 45.341 1.00 49.28 95 GLN A C 1
ATOM 799 O O . GLN A 1 95 ? -26.2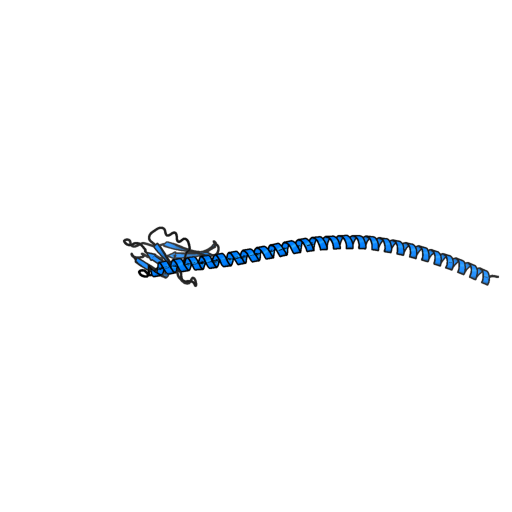37 -16.638 46.504 1.00 49.28 95 GLN A O 1
ATOM 804 N N . LEU A 1 96 ? -26.178 -15.856 44.402 1.00 40.22 96 LEU A N 1
ATOM 805 C CA . LEU A 1 96 ? -26.904 -14.598 44.622 1.00 40.22 96 LEU A CA 1
ATOM 806 C C . LEU A 1 96 ? -28.321 -14.592 44.026 1.00 40.22 96 LEU A C 1
ATOM 808 O O . LEU A 1 96 ? -28.892 -13.521 43.841 1.00 40.22 96 LEU A O 1
ATOM 812 N N . SER A 1 97 ? -28.949 -15.753 43.795 1.00 36.66 97 SER A N 1
ATOM 813 C CA . SER A 1 97 ? -30.347 -15.860 43.315 1.00 36.66 97 SER A CA 1
ATOM 814 C C . SER A 1 97 ? -31.420 -15.332 44.296 1.00 36.66 97 SER A C 1
ATOM 816 O O . SER A 1 97 ? -32.610 -15.594 44.153 1.00 36.66 97 SER A O 1
ATOM 818 N N . LEU A 1 98 ? -31.009 -14.495 45.249 1.00 39.78 98 LEU A N 1
ATOM 819 C CA . LEU A 1 98 ? -31.823 -13.577 46.032 1.00 39.78 98 LEU A CA 1
ATOM 820 C C . LEU A 1 98 ? -31.365 -12.130 45.766 1.00 39.78 98 LEU A C 1
ATOM 822 O O . LEU A 1 98 ? -30.836 -11.478 46.658 1.00 39.78 98 LEU A O 1
ATOM 826 N N . SER A 1 99 ? -31.500 -11.627 44.537 1.00 38.44 99 SER A N 1
ATOM 827 C CA . SER A 1 99 ? -31.886 -10.228 44.244 1.00 38.44 99 SER A CA 1
ATOM 828 C C . SER A 1 99 ? -31.750 -9.909 42.751 1.00 38.44 99 SER A C 1
ATOM 830 O O . SER A 1 99 ? -30.662 -9.844 42.185 1.00 38.44 99 SER A O 1
ATOM 832 N N . GLU A 1 100 ? -32.888 -9.676 42.102 1.00 42.75 100 GLU A N 1
ATOM 833 C CA . GLU A 1 100 ? -32.976 -9.025 40.795 1.00 42.75 100 GLU A CA 1
ATOM 834 C C . GLU A 1 100 ? -32.359 -7.623 40.878 1.00 42.75 100 GLU A C 1
ATOM 836 O O . GLU A 1 100 ? -32.869 -6.794 41.626 1.00 42.75 100 GLU A O 1
ATOM 841 N N . LYS A 1 101 ? -31.270 -7.372 40.136 1.00 48.41 101 LYS A N 1
ATOM 842 C CA . LYS A 1 101 ? -30.808 -6.067 39.606 1.00 48.41 101 LYS A CA 1
ATOM 843 C C . LYS A 1 101 ? -29.389 -6.251 39.048 1.00 48.41 101 LYS A C 1
ATOM 845 O O . LYS A 1 101 ? -28.416 -6.187 39.792 1.00 48.41 101 LYS A O 1
ATOM 850 N N . SER A 1 102 ? -29.236 -6.477 37.744 1.00 41.41 102 SER A N 1
ATOM 851 C CA . SER A 1 102 ? -27.912 -6.490 37.100 1.00 41.41 102 SER A CA 1
ATOM 852 C C . SER A 1 102 ? -27.862 -5.537 35.908 1.00 41.41 102 SER A C 1
ATOM 854 O O . SER A 1 102 ? -28.545 -5.701 34.903 1.00 41.41 102 SER A O 1
ATOM 856 N N . PHE A 1 103 ? -27.020 -4.518 36.059 1.00 42.72 103 PHE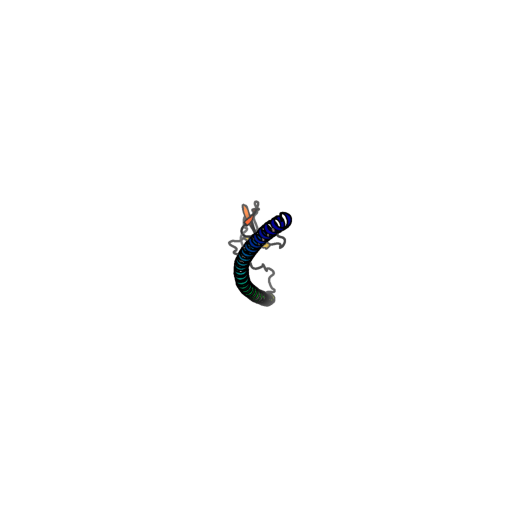 A N 1
ATOM 857 C CA . PHE A 1 103 ? -26.619 -3.568 35.031 1.00 42.72 103 PHE A CA 1
ATOM 858 C C . PHE A 1 103 ? -25.267 -3.932 34.431 1.00 42.72 103 PHE A C 1
ATOM 860 O O . PHE A 1 103 ? -24.387 -4.455 35.115 1.00 42.72 103 PHE A O 1
ATOM 867 N N . VAL A 1 104 ? -25.068 -3.573 33.164 1.00 41.69 104 VAL A N 1
ATOM 868 C CA . VAL A 1 104 ? -23.834 -3.831 32.418 1.00 41.69 104 VAL A CA 1
ATOM 869 C C . VAL A 1 104 ? -22.841 -2.667 32.549 1.00 41.69 104 VAL A C 1
ATOM 871 O O . VAL A 1 104 ? -23.037 -1.591 31.997 1.00 41.69 104 VAL A O 1
ATOM 874 N N . LYS A 1 105 ? -21.762 -2.939 33.293 1.00 39.28 105 LYS A N 1
ATOM 875 C CA . LYS A 1 105 ? -20.334 -2.587 33.110 1.00 39.28 105 LYS A CA 1
ATOM 876 C C . LYS A 1 105 ? -19.969 -1.448 32.121 1.00 39.28 105 LYS A C 1
ATOM 878 O O . LYS A 1 105 ? -19.237 -1.665 31.162 1.00 39.28 105 LYS A O 1
ATOM 883 N N . GLY A 1 106 ? -20.377 -0.219 32.422 1.00 41.38 106 GLY A N 1
ATOM 884 C CA . GLY A 1 106 ? -19.523 0.974 32.304 1.00 41.38 106 GLY A CA 1
ATOM 885 C C . GLY A 1 106 ? -19.215 1.455 33.725 1.00 41.38 106 GLY A C 1
ATOM 886 O O . GLY A 1 106 ? -19.956 1.092 34.634 1.00 41.38 106 GLY A O 1
ATOM 887 N N . GLU A 1 107 ? -18.141 2.205 33.981 1.00 49.72 107 GLU A N 1
ATOM 888 C CA . GLU A 1 107 ? -17.893 2.767 35.322 1.00 49.72 107 GLU A CA 1
ATOM 889 C C . GLU A 1 107 ? -19.026 3.730 35.718 1.00 49.72 107 GLU A C 1
ATOM 891 O O . GLU A 1 107 ? -18.951 4.940 35.511 1.00 49.72 107 GLU A O 1
ATOM 896 N N . THR A 1 108 ? -20.106 3.206 36.290 1.00 57.09 108 THR A N 1
ATOM 897 C CA . THR A 1 108 ? -21.209 4.013 36.787 1.00 57.09 108 THR A CA 1
ATOM 898 C C . THR A 1 108 ? -20.781 4.658 38.095 1.00 57.09 108 THR A C 1
ATOM 900 O O . THR A 1 108 ? -20.897 4.079 39.176 1.00 57.09 108 THR A O 1
ATOM 903 N N . ARG A 1 109 ? -20.238 5.870 38.000 1.00 58.16 109 ARG A N 1
ATOM 904 C CA . ARG A 1 109 ? -19.946 6.709 39.162 1.00 58.16 109 ARG A CA 1
ATOM 905 C C . ARG A 1 109 ? -21.201 7.484 39.526 1.00 58.16 109 ARG A C 1
ATOM 907 O O . ARG A 1 109 ? -21.390 8.616 39.096 1.00 58.16 109 ARG A O 1
ATOM 914 N N . PHE A 1 110 ? -22.062 6.866 40.323 1.00 67.12 110 PHE A N 1
ATOM 915 C CA . PHE A 1 110 ? -23.207 7.565 40.890 1.00 67.12 110 PHE A CA 1
ATOM 916 C C . PHE A 1 110 ? -22.738 8.445 42.049 1.00 67.12 110 PHE A C 1
ATOM 918 O O . PHE A 1 110 ? -22.053 7.983 42.963 1.00 67.12 110 PHE A O 1
ATOM 925 N N . ARG A 1 111 ? -23.092 9.729 42.007 1.00 71.19 111 ARG A N 1
ATOM 926 C CA . ARG A 1 111 ? -22.947 10.640 43.142 1.00 71.19 111 ARG A CA 1
ATOM 927 C C . ARG A 1 111 ? -24.332 11.147 43.514 1.00 71.19 111 ARG A C 1
ATOM 929 O O . ARG A 1 111 ? -24.971 11.812 42.709 1.00 71.19 111 ARG A O 1
ATOM 936 N N . GLY A 1 112 ? -24.766 10.842 44.733 1.00 84.94 112 GLY A N 1
ATOM 937 C CA . GLY A 1 112 ? -26.076 11.238 45.246 1.00 84.94 112 GLY A CA 1
ATOM 938 C C . GLY A 1 112 ? -27.117 10.122 45.185 1.00 84.94 112 GLY A C 1
ATOM 939 O O . GLY A 1 112 ? -26.782 8.945 45.083 1.00 84.94 112 GLY A O 1
ATOM 940 N N . ASN A 1 113 ? -28.380 10.524 45.296 1.00 90.56 113 ASN A N 1
ATOM 941 C CA . ASN A 1 113 ? -29.512 9.630 45.544 1.00 90.56 113 ASN A CA 1
ATOM 942 C C . ASN A 1 113 ? -30.260 9.200 44.273 1.00 90.56 113 ASN A C 1
ATOM 944 O O . ASN A 1 113 ? -31.150 8.361 44.355 1.00 90.56 113 ASN A O 1
ATOM 948 N N . ILE A 1 114 ? -29.909 9.761 43.114 1.00 89.81 114 ILE A N 1
ATOM 949 C CA . ILE A 1 114 ? -30.515 9.432 41.823 1.00 89.81 114 ILE A CA 1
ATOM 950 C C . ILE A 1 114 ? -29.511 8.655 40.983 1.00 89.81 114 ILE A C 1
ATOM 952 O O . ILE A 1 114 ? -28.384 9.108 40.777 1.00 89.81 114 ILE A O 1
ATOM 956 N N . CYS A 1 115 ? -29.931 7.504 40.468 1.00 89.00 115 CYS A N 1
ATOM 957 C CA . CYS A 1 115 ? -29.156 6.719 39.520 1.00 89.00 115 CYS A CA 1
ATOM 958 C C . CYS A 1 115 ? -29.962 6.473 38.243 1.00 89.00 115 CYS A C 1
ATOM 960 O O . CYS A 1 115 ? -31.192 6.460 38.253 1.00 89.00 115 CYS A O 1
ATOM 962 N N . ILE A 1 116 ? -29.265 6.259 37.131 1.00 88.25 116 ILE A N 1
ATOM 963 C CA . ILE A 1 116 ? -29.880 5.656 35.949 1.00 88.25 116 ILE A CA 1
ATOM 964 C C . ILE A 1 116 ? -29.980 4.169 36.270 1.00 88.25 116 ILE A C 1
ATOM 966 O O . ILE A 1 116 ? -28.919 3.569 36.390 1.00 88.25 116 ILE A O 1
ATOM 970 N N . SER A 1 117 ? -31.196 3.630 36.455 1.00 86.62 117 SER A N 1
ATOM 971 C CA . SER A 1 117 ? -31.530 2.241 36.836 1.00 86.62 117 SER A CA 1
ATOM 972 C C . SER A 1 117 ? -31.632 1.256 35.663 1.00 86.62 117 SER A C 1
ATOM 974 O O . SER A 1 117 ? -31.518 0.044 35.836 1.00 86.62 117 SER A O 1
ATOM 976 N N . ALA A 1 118 ? -31.859 1.769 34.455 1.00 82.94 118 ALA A N 1
ATOM 977 C CA . ALA A 1 118 ? -31.830 0.993 33.223 1.00 82.94 118 ALA A CA 1
ATOM 978 C C . ALA A 1 118 ? -31.713 1.922 32.011 1.00 82.94 118 ALA A C 1
ATOM 980 O O . ALA A 1 118 ? -32.246 3.032 32.018 1.00 82.94 118 ALA A O 1
ATOM 981 N N . CYS A 1 119 ? -31.094 1.422 30.944 1.00 83.94 119 CYS A N 1
ATOM 982 C CA . CYS A 1 119 ? -31.128 2.034 29.618 1.00 83.94 119 CYS A CA 1
ATOM 983 C C . CYS A 1 119 ? -31.699 1.019 28.636 1.00 83.94 119 CYS A C 1
ATOM 985 O O . CYS A 1 119 ? -31.285 -0.142 28.633 1.00 83.94 119 CYS A O 1
ATOM 987 N N . GLU A 1 120 ? -32.647 1.439 27.807 1.00 83.62 120 GLU A N 1
ATOM 988 C CA . GLU A 1 120 ? -33.173 0.568 26.765 1.00 83.62 120 GLU A CA 1
ATOM 989 C C . GLU A 1 120 ? -32.160 0.464 25.597 1.00 83.62 120 GLU A C 1
ATOM 991 O O . GLU A 1 120 ? -31.632 1.494 25.171 1.00 83.62 120 GLU A O 1
ATOM 996 N N . PRO A 1 121 ? -31.855 -0.745 25.074 1.00 76.81 121 PRO A N 1
ATOM 997 C CA . PRO A 1 121 ? -30.808 -0.939 24.062 1.00 76.81 121 PRO A CA 1
ATOM 998 C C . PRO A 1 121 ? -30.998 -0.185 22.740 1.00 76.81 121 PRO A C 1
ATOM 1000 O O . PRO A 1 121 ? -30.007 0.180 22.112 1.00 76.81 121 PRO A O 1
ATOM 1003 N N . SER A 1 122 ? -32.236 0.052 22.298 1.00 78.19 122 SER A N 1
ATOM 1004 C CA . SER A 1 122 ? -32.527 0.866 21.108 1.00 78.19 122 SER A CA 1
ATOM 1005 C C . SER A 1 122 ? -32.397 2.377 21.351 1.00 78.19 122 SER A C 1
ATOM 1007 O O . SER A 1 122 ? -32.534 3.161 20.415 1.00 78.19 122 SER A O 1
ATOM 1009 N N . GLY A 1 123 ? -32.111 2.798 22.590 1.00 77.06 123 GLY A N 1
ATOM 1010 C CA . GLY A 1 123 ? -31.945 4.198 22.973 1.00 77.06 123 GLY A CA 1
ATOM 1011 C C . GLY A 1 123 ? -33.263 4.953 23.134 1.00 77.06 123 GLY A C 1
ATOM 1012 O O . GLY A 1 123 ? -33.259 6.180 23.174 1.00 77.06 123 GLY A O 1
ATOM 1013 N N . LYS A 1 124 ? -34.400 4.248 23.218 1.00 85.62 124 LYS A N 1
ATOM 1014 C CA . LYS A 1 124 ? -35.726 4.881 23.249 1.00 85.62 124 LYS A CA 1
ATOM 1015 C C . LYS A 1 124 ? -36.049 5.553 24.581 1.00 85.62 124 LYS A C 1
ATOM 1017 O O . LYS A 1 124 ? -36.830 6.498 24.597 1.00 85.62 124 LYS A O 1
ATOM 1022 N N . TYR A 1 125 ? -35.543 5.012 25.684 1.00 87.62 125 TYR A N 1
ATOM 1023 C CA . TYR A 1 125 ? -35.787 5.552 27.016 1.00 87.62 125 TYR A CA 1
ATOM 1024 C C . TYR A 1 125 ? -34.692 5.155 27.999 1.00 87.62 125 TYR A C 1
ATOM 1026 O O . TYR A 1 125 ? -34.002 4.143 27.825 1.00 87.62 125 TYR A O 1
ATOM 1034 N N . ILE A 1 126 ? -34.622 5.907 29.090 1.00 90.56 126 ILE A N 1
ATOM 1035 C CA . ILE A 1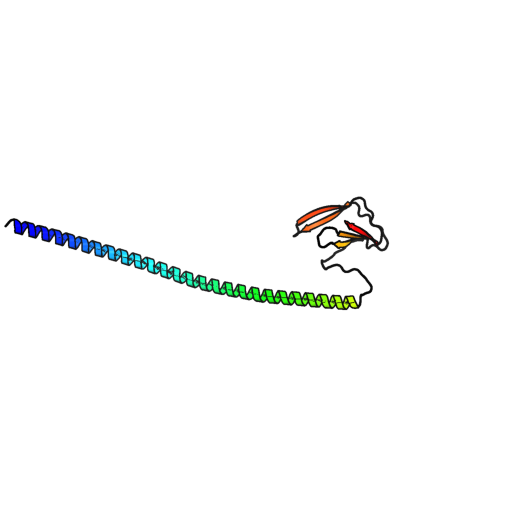 126 ? -33.875 5.545 30.292 1.00 90.56 126 ILE A CA 1
ATOM 1036 C C . ILE A 1 126 ? -34.816 5.491 31.495 1.00 90.56 126 ILE A C 1
ATOM 1038 O O . ILE A 1 126 ? -35.924 6.030 31.475 1.00 90.56 126 ILE A O 1
ATOM 1042 N N . ILE A 1 127 ? -34.393 4.809 32.553 1.00 90.69 127 ILE A N 1
ATOM 1043 C CA . ILE A 1 127 ? -35.097 4.813 33.833 1.00 90.69 127 ILE A CA 1
ATOM 1044 C C . ILE A 1 127 ? -34.189 5.476 34.859 1.00 90.69 127 ILE A C 1
ATOM 1046 O O . ILE A 1 127 ? -33.044 5.067 35.029 1.00 90.69 127 ILE A O 1
ATOM 1050 N N . LEU A 1 128 ? -34.701 6.502 35.531 1.00 91.88 128 LEU A N 1
ATOM 1051 C CA . LEU A 1 128 ? -34.071 7.110 36.697 1.00 91.88 128 LEU A CA 1
ATOM 1052 C C . LEU A 1 128 ? -34.717 6.529 37.952 1.00 91.88 128 LEU A C 1
ATOM 1054 O O . LEU A 1 128 ? -35.942 6.471 38.035 1.00 91.88 128 LEU A O 1
ATOM 1058 N N . GLU A 1 129 ? -33.922 6.109 38.929 1.00 92.00 129 GLU A N 1
ATOM 1059 C CA . GLU A 1 129 ? -34.384 5.586 40.217 1.00 92.00 129 GLU A CA 1
ATOM 1060 C C . GLU A 1 129 ? -33.827 6.438 41.355 1.00 92.00 129 GLU A C 1
ATOM 1062 O O . GLU A 1 129 ? -32.637 6.759 41.383 1.00 92.00 129 GLU A O 1
ATOM 1067 N N . ASN A 1 130 ? -34.690 6.786 42.312 1.00 92.88 130 ASN A N 1
ATOM 1068 C CA . ASN A 1 130 ? -34.248 7.310 43.594 1.00 92.88 130 ASN A CA 1
ATOM 1069 C C . ASN A 1 130 ? -33.853 6.133 44.496 1.00 92.88 130 ASN A C 1
ATOM 1071 O O . ASN A 1 130 ? -34.713 5.439 45.042 1.00 92.88 130 ASN A O 1
ATOM 1075 N N . THR A 1 131 ? -32.547 5.926 44.658 1.00 88.88 131 THR A N 1
ATOM 1076 C CA . THR A 1 131 ? -31.965 4.871 45.497 1.00 88.88 131 THR A CA 1
ATOM 1077 C C . THR A 1 131 ? -31.842 5.272 46.965 1.00 88.88 131 THR A C 1
ATOM 1079 O O . THR A 1 131 ? -31.310 4.502 47.765 1.00 88.88 131 THR A O 1
ATOM 1082 N N . SER A 1 132 ? -32.298 6.470 47.348 1.00 85.81 132 SER A N 1
ATOM 1083 C CA . SER A 1 132 ? -32.396 6.856 48.754 1.00 85.81 132 SER A CA 1
ATOM 1084 C C . SER A 1 132 ? -33.365 5.933 49.484 1.00 85.81 132 SER A C 1
ATOM 1086 O O . SER A 1 132 ? -34.455 5.655 48.992 1.00 85.81 132 SER A O 1
ATOM 1088 N N . GLY A 1 133 ? -32.990 5.501 50.687 1.00 81.88 133 GLY A N 1
ATOM 1089 C CA . GLY A 1 133 ? -33.876 4.756 51.585 1.00 81.88 133 GLY A CA 1
ATOM 1090 C C . GLY A 1 133 ? -34.754 5.642 52.474 1.00 81.88 133 GLY A C 1
ATOM 1091 O O . GLY A 1 133 ? -35.571 5.114 53.222 1.00 81.88 133 GLY A O 1
ATOM 1092 N N . ALA A 1 134 ? -34.569 6.968 52.445 1.00 87.50 134 ALA A N 1
ATOM 1093 C CA . ALA A 1 134 ? -35.153 7.859 53.454 1.00 87.50 134 ALA A CA 1
ATOM 1094 C C . ALA A 1 134 ? -35.612 9.235 52.946 1.00 87.50 134 ALA A C 1
ATOM 1096 O O . ALA A 1 134 ? -36.338 9.923 53.660 1.00 87.50 134 ALA A O 1
ATOM 1097 N N . LYS A 1 135 ? -35.188 9.668 51.752 1.00 93.69 135 LYS A N 1
ATOM 1098 C CA . LYS A 1 135 ? -35.409 11.034 51.259 1.00 93.69 135 LYS A CA 1
ATOM 1099 C C . LYS A 1 135 ? -35.986 11.066 49.840 1.00 93.69 135 LYS A C 1
ATOM 1101 O O . LYS A 1 135 ? -35.423 10.466 48.925 1.00 93.69 135 LYS A O 1
ATOM 1106 N N . ASP A 1 136 ? -37.078 11.809 49.670 1.00 93.94 136 ASP A N 1
ATOM 1107 C CA . ASP A 1 136 ? -37.592 12.203 48.357 1.00 93.94 136 ASP A CA 1
ATOM 1108 C C . ASP A 1 136 ? -36.617 13.198 47.714 1.00 93.94 136 ASP A C 1
ATOM 1110 O O . ASP A 1 136 ? -36.133 14.119 48.376 1.00 93.94 136 ASP A O 1
ATOM 1114 N N . GLU A 1 137 ? -36.322 13.020 46.431 1.00 94.12 137 GLU A N 1
ATOM 1115 C CA . GLU A 1 137 ? -35.390 13.884 45.712 1.00 94.12 137 GLU A CA 1
ATOM 1116 C C . GLU A 1 137 ? -36.124 14.752 44.709 1.00 94.12 137 GLU A C 1
ATOM 1118 O O . GLU A 1 137 ? -36.874 14.262 43.866 1.00 94.12 137 GLU A O 1
ATOM 1123 N N . ASP A 1 138 ? -35.881 16.052 44.797 1.00 94.06 138 ASP A N 1
ATOM 1124 C CA . ASP A 1 138 ? -36.318 16.987 43.778 1.00 94.06 138 ASP A CA 1
ATOM 1125 C C . ASP A 1 138 ? -35.328 16.933 42.610 1.00 94.06 138 ASP A C 1
ATOM 1127 O O . ASP A 1 138 ? -34.158 17.290 42.757 1.00 94.06 138 ASP A O 1
ATOM 1131 N N . ILE A 1 139 ? -35.801 16.434 41.469 1.00 92.44 139 ILE A N 1
ATOM 1132 C CA . ILE A 1 139 ? -35.027 16.315 40.226 1.00 92.44 139 ILE A CA 1
ATOM 1133 C C . ILE A 1 139 ? -35.446 17.371 39.200 1.00 92.44 139 ILE A C 1
ATOM 1135 O O . ILE A 1 139 ? -35.119 17.272 38.017 1.00 92.44 139 ILE A O 1
ATOM 1139 N N . SER A 1 140 ? -36.180 18.387 39.647 1.00 92.25 140 SER A N 1
ATOM 1140 C CA . SER A 1 140 ? -36.573 19.526 38.829 1.00 92.25 140 SER A CA 1
ATOM 1141 C C . SER A 1 140 ? -35.348 20.233 38.253 1.00 92.25 140 SER A C 1
ATOM 1143 O O . SER A 1 140 ? -34.436 20.615 38.987 1.00 92.25 140 SER A O 1
ATOM 1145 N N . GLY A 1 141 ? -35.326 20.430 36.932 1.00 88.38 141 GLY A N 1
ATOM 1146 C CA . GLY A 1 141 ? -34.220 21.108 36.252 1.00 88.38 141 GLY A CA 1
ATOM 1147 C C . GLY A 1 141 ? -32.939 20.279 36.140 1.00 88.38 141 GLY A C 1
ATOM 1148 O O . GLY A 1 141 ? -31.908 20.809 35.729 1.00 88.38 141 GLY A O 1
ATOM 1149 N N . PHE A 1 142 ? -32.976 18.988 36.485 1.00 92.06 142 PHE A N 1
ATOM 1150 C CA . PHE A 1 142 ? -31.878 18.084 36.156 1.00 92.06 142 PHE A CA 1
ATOM 1151 C C . PHE A 1 142 ? -31.772 17.948 34.637 1.00 92.06 142 PHE A C 1
ATOM 1153 O O . PHE A 1 142 ? -32.783 17.883 33.940 1.00 92.06 142 PHE A O 1
ATOM 1160 N N . GLN A 1 143 ? -30.545 17.856 34.134 1.00 92.06 143 GLN A N 1
ATOM 1161 C CA . GLN A 1 143 ? -30.279 17.729 32.707 1.00 92.06 143 GLN A CA 1
ATOM 1162 C C . GLN A 1 143 ? -29.770 16.325 32.376 1.00 92.06 143 GLN A C 1
ATOM 1164 O O . GLN A 1 143 ? -28.853 15.811 33.018 1.00 92.06 143 GLN A O 1
ATOM 1169 N N . ILE A 1 144 ? -30.368 15.713 31.357 1.00 90.12 144 ILE A N 1
ATOM 1170 C CA . ILE A 1 144 ? -29.916 14.463 30.751 1.00 90.12 144 ILE A CA 1
ATOM 1171 C C . ILE A 1 144 ? -29.157 14.823 29.480 1.00 90.12 144 ILE A C 1
ATOM 1173 O O . ILE A 1 144 ? -29.716 15.427 28.565 1.00 90.12 144 ILE A O 1
ATOM 1177 N N . GLU A 1 145 ? -27.888 14.432 29.419 1.00 90.56 145 GLU A N 1
ATOM 1178 C CA . GLU A 1 145 ? -27.037 14.630 28.250 1.00 90.56 145 GLU A CA 1
ATOM 1179 C C . GLU A 1 145 ? -26.635 13.281 27.648 1.00 90.56 145 GLU A C 1
ATOM 1181 O O . GLU A 1 145 ? -26.098 12.412 28.339 1.00 90.56 145 GLU A O 1
ATOM 1186 N N . GLN A 1 146 ? -26.871 13.109 26.348 1.00 86.00 146 GLN A N 1
ATOM 1187 C CA . GLN A 1 146 ? -26.429 11.936 25.598 1.00 86.00 146 GLN A CA 1
ATOM 1188 C C . GLN A 1 146 ? -25.185 12.281 24.785 1.00 86.00 146 GLN A C 1
ATOM 1190 O O . GLN A 1 146 ? -25.191 13.243 24.014 1.00 86.00 146 GLN A O 1
ATOM 1195 N N . TYR A 1 147 ? -24.149 11.454 24.917 1.00 83.56 147 TYR A N 1
ATOM 1196 C CA . TYR A 1 147 ? -22.903 11.576 24.169 1.00 83.56 147 TYR A CA 1
ATOM 1197 C C . TYR A 1 147 ? -22.713 10.375 23.242 1.00 83.56 147 TYR A C 1
ATOM 1199 O O . TYR A 1 147 ? -22.911 9.233 23.656 1.00 83.56 147 TYR A O 1
ATOM 1207 N N . VAL A 1 148 ? -22.287 10.634 22.007 1.00 82.81 148 VAL A N 1
ATOM 1208 C CA . VAL A 1 148 ? -21.813 9.624 21.049 1.00 82.81 148 VAL A CA 1
ATOM 1209 C C . VAL A 1 148 ? -20.426 10.057 20.599 1.00 82.81 148 VAL A C 1
ATOM 1211 O O . VAL A 1 148 ? -20.247 11.206 20.209 1.00 82.81 148 VAL A O 1
ATOM 1214 N N . ASP A 1 149 ? -19.433 9.178 20.736 1.00 84.38 149 ASP A N 1
ATOM 1215 C CA . ASP A 1 149 ? -18.028 9.471 20.414 1.00 84.38 149 ASP A CA 1
ATOM 1216 C C . ASP A 1 149 ? -17.508 10.776 21.052 1.00 84.38 149 ASP A C 1
ATOM 1218 O O . ASP A 1 149 ? -16.803 11.564 20.431 1.00 84.38 149 ASP A O 1
ATOM 1222 N N . ASN A 1 150 ? -17.870 11.013 22.320 1.00 81.75 150 ASN A N 1
ATOM 1223 C CA . ASN A 1 150 ? -17.556 12.224 23.098 1.00 81.75 150 ASN A CA 1
ATOM 1224 C C . ASN A 1 150 ? -18.189 13.531 22.586 1.00 81.75 150 ASN A C 1
ATOM 1226 O O . ASN A 1 150 ? -17.862 14.607 23.089 1.00 81.75 150 ASN A O 1
ATOM 1230 N N . HIS A 1 151 ? -19.141 13.458 21.658 1.00 81.50 151 HIS A N 1
ATOM 1231 C CA . HIS A 1 151 ? -19.917 14.607 21.206 1.00 81.50 151 HIS A CA 1
ATOM 1232 C C . HIS A 1 151 ? -21.324 14.591 21.821 1.00 81.50 151 HIS A C 1
ATOM 1234 O O . HIS A 1 151 ? -22.013 13.574 21.712 1.00 81.50 151 HIS A O 1
ATOM 1240 N N . PRO A 1 152 ? -21.775 15.687 22.466 1.00 83.00 152 PRO A N 1
ATOM 1241 C CA . PRO A 1 152 ? -23.133 15.772 22.986 1.00 83.00 152 PRO A CA 1
ATOM 1242 C C . PRO A 1 152 ? -24.115 15.872 21.818 1.00 83.00 152 PRO A C 1
ATOM 1244 O O . PRO A 1 152 ? -24.050 16.812 21.027 1.00 83.00 152 PRO A O 1
ATOM 1247 N N . ILE A 1 153 ? -25.027 14.909 21.716 1.00 88.19 153 ILE A N 1
ATOM 1248 C CA . ILE A 1 153 ? -26.016 14.840 20.631 1.00 88.19 153 ILE A CA 1
ATOM 1249 C C . ILE A 1 153 ? -27.421 15.250 21.079 1.00 88.19 153 ILE A C 1
ATOM 1251 O O . ILE A 1 153 ? -28.215 15.707 20.261 1.00 88.19 153 ILE A O 1
ATOM 1255 N N . LEU A 1 154 ? -27.728 15.116 22.371 1.00 87.69 154 LEU A N 1
ATOM 1256 C CA . LEU A 1 154 ? -29.027 15.462 22.940 1.00 87.69 154 LEU A CA 1
ATOM 1257 C C . LEU A 1 154 ? -28.840 16.028 24.342 1.00 87.69 154 LEU A C 1
ATOM 1259 O O . LEU A 1 154 ? -28.069 15.487 25.137 1.00 87.69 154 LEU A O 1
ATOM 1263 N N . LYS A 1 155 ? -29.590 17.089 24.641 1.00 91.75 155 LYS A N 1
ATOM 1264 C CA . LYS A 1 155 ? -29.767 17.619 25.991 1.00 91.75 155 LYS A CA 1
ATOM 1265 C C . LYS A 1 155 ? -31.253 17.722 26.283 1.00 91.75 155 LYS A C 1
ATOM 1267 O O . LYS A 1 155 ? -31.999 18.262 25.467 1.00 91.75 155 LYS A O 1
ATOM 1272 N N . TYR A 1 156 ? -31.668 17.191 27.423 1.00 91.00 156 TYR A N 1
ATOM 1273 C CA . TYR A 1 156 ? -33.051 17.227 27.866 1.00 91.00 156 TYR A CA 1
ATOM 1274 C C . TYR A 1 156 ? -33.129 17.682 29.317 1.00 91.00 156 TYR A C 1
ATOM 1276 O O . TYR A 1 156 ? -32.528 17.062 30.194 1.00 91.00 156 TYR A O 1
ATOM 1284 N N . ASP A 1 157 ? -33.893 18.742 29.558 1.00 93.44 157 ASP A N 1
ATOM 1285 C CA . ASP A 1 157 ? -34.136 19.267 30.895 1.00 93.44 157 ASP A CA 1
ATOM 1286 C C . ASP A 1 157 ? -35.408 18.640 31.469 1.00 93.44 157 ASP A C 1
ATOM 1288 O O . ASP A 1 157 ? -36.487 18.695 30.870 1.00 93.44 157 ASP A O 1
ATOM 1292 N N . LEU A 1 158 ? -35.280 18.034 32.646 1.00 92.00 158 LEU A N 1
ATOM 1293 C CA . LEU A 1 158 ? -36.399 17.441 33.361 1.00 92.00 158 LEU A CA 1
ATOM 1294 C C . LEU A 1 158 ? -37.360 18.538 33.843 1.00 92.00 158 LEU A C 1
ATOM 1296 O O . LEU A 1 158 ? -36.920 19.546 34.412 1.00 92.00 158 LEU A O 1
ATOM 1300 N N . PRO A 1 159 ? -38.681 18.345 33.663 1.00 91.94 159 PRO A N 1
ATOM 1301 C CA . PRO A 1 159 ? -39.669 19.274 34.187 1.00 91.94 159 PRO A CA 1
ATOM 1302 C C . PRO A 1 159 ? -39.717 19.198 35.719 1.00 91.94 159 PRO A C 1
ATOM 1304 O O . PRO A 1 159 ? -39.008 18.411 36.346 1.00 91.94 159 PRO A O 1
ATOM 1307 N N . LEU A 1 160 ? -40.570 20.019 36.334 1.00 93.00 160 LEU A N 1
ATOM 1308 C CA . LEU A 1 160 ? -40.721 20.054 37.788 1.00 93.00 160 LEU A CA 1
ATOM 1309 C C . LEU A 1 160 ? -41.225 18.700 38.319 1.00 93.00 160 LEU A C 1
ATOM 1311 O O . LEU A 1 160 ? -42.404 18.371 38.165 1.00 93.00 160 LEU A O 1
ATOM 1315 N N . ILE A 1 161 ? -40.328 17.901 38.902 1.00 93.31 161 ILE A N 1
ATOM 1316 C CA . ILE A 1 161 ? -40.580 16.521 39.327 1.00 93.31 161 ILE A CA 1
ATOM 1317 C C . ILE A 1 161 ? -39.855 16.242 40.644 1.00 93.31 161 ILE A C 1
ATOM 1319 O O . ILE A 1 161 ? -38.642 16.390 40.752 1.00 93.31 161 ILE A O 1
ATOM 1323 N N . ILE A 1 162 ? -40.605 15.705 41.610 1.00 94.88 162 ILE A N 1
ATOM 1324 C CA . ILE A 1 162 ? -40.063 15.113 42.836 1.00 94.88 162 ILE A CA 1
ATOM 1325 C C . ILE A 1 162 ? -40.138 13.590 42.710 1.00 94.88 162 ILE A C 1
ATOM 1327 O O . ILE A 1 162 ? -41.227 13.011 42.640 1.00 94.88 162 ILE A O 1
ATOM 1331 N N . LEU A 1 163 ? -38.981 12.931 42.693 1.00 93.94 163 LEU A N 1
ATOM 1332 C CA . LEU A 1 163 ? -38.869 11.481 42.646 1.00 93.94 163 LEU A CA 1
ATOM 1333 C C . LEU A 1 163 ? -38.847 10.915 44.070 1.00 93.94 163 LEU A C 1
ATOM 1335 O O . LEU A 1 163 ? -37.874 11.058 44.814 1.00 93.94 163 LEU A O 1
ATOM 1339 N N . ARG A 1 164 ? -39.949 10.267 44.459 1.00 94.88 164 ARG A N 1
ATOM 1340 C CA . ARG A 1 164 ? -40.118 9.730 45.816 1.00 94.88 164 ARG A CA 1
ATOM 1341 C C . ARG A 1 164 ? -39.140 8.599 46.139 1.00 94.88 164 ARG A C 1
ATOM 1343 O O . ARG A 1 164 ? -38.676 7.908 45.233 1.00 94.88 164 ARG A O 1
ATOM 1350 N N . VAL A 1 165 ? -38.894 8.380 47.429 1.00 92.75 165 VAL A N 1
ATOM 1351 C CA . VAL A 1 165 ? -38.079 7.274 47.969 1.00 92.75 165 VAL A CA 1
ATOM 1352 C C . VAL A 1 165 ? -38.419 5.946 47.289 1.00 92.75 165 VAL A C 1
ATOM 1354 O O . VAL A 1 165 ? -39.579 5.522 47.272 1.00 92.75 165 VAL A O 1
ATOM 1357 N N . GLY A 1 166 ? -37.404 5.289 46.719 1.00 88.69 166 GLY A N 1
ATOM 1358 C CA . GLY A 1 166 ? -37.531 3.983 46.066 1.00 88.69 166 GLY A CA 1
ATOM 1359 C C . GLY A 1 166 ? -38.417 3.966 44.817 1.00 88.69 166 GLY A C 1
ATOM 1360 O O . GLY A 1 166 ? -38.841 2.893 44.383 1.00 88.69 166 GLY A O 1
ATOM 1361 N N . LYS A 1 167 ? -38.772 5.131 44.257 1.00 94.12 167 LYS A N 1
ATOM 1362 C CA . LYS A 1 167 ? -39.532 5.232 43.006 1.00 94.12 167 LYS A CA 1
ATOM 1363 C C . LYS A 1 167 ? -38.617 5.505 41.826 1.00 94.12 167 LYS A C 1
ATOM 1365 O O . LYS A 1 167 ? -37.517 6.036 41.957 1.00 94.12 167 LYS A O 1
ATOM 1370 N N . SER A 1 168 ? -39.131 5.151 40.656 1.00 93.44 168 SER A N 1
ATOM 1371 C CA . SER A 1 168 ? -38.464 5.335 39.380 1.00 93.44 168 SER A CA 1
ATOM 1372 C C . SER A 1 168 ? -39.343 6.092 38.396 1.00 93.44 168 SER A C 1
ATOM 1374 O O . SER A 1 168 ? -40.568 5.954 38.419 1.00 93.44 168 SER A O 1
ATOM 1376 N N . ILE A 1 169 ? -38.712 6.835 37.495 1.00 93.25 169 ILE A N 1
ATOM 1377 C CA . ILE A 1 169 ? -39.358 7.497 36.367 1.00 93.25 169 ILE A CA 1
ATOM 1378 C C . ILE A 1 169 ? -38.700 7.057 35.064 1.00 93.25 169 ILE A C 1
ATOM 1380 O O . ILE A 1 169 ? -37.487 6.874 34.994 1.00 93.25 169 ILE A O 1
ATOM 1384 N N . LYS A 1 170 ? -39.527 6.873 34.039 1.00 93.44 170 LYS A N 1
ATOM 1385 C CA . LYS A 1 170 ? -39.097 6.598 32.675 1.00 93.44 170 LYS A CA 1
ATOM 1386 C C . LYS A 1 170 ? -39.050 7.914 31.907 1.00 93.44 170 LYS A C 1
ATOM 1388 O O . LYS A 1 170 ? -40.060 8.618 31.886 1.00 93.44 170 LYS A O 1
ATOM 1393 N N . VAL A 1 171 ? -37.904 8.201 31.302 1.00 89.00 171 VAL A N 1
ATOM 1394 C CA . VAL A 1 171 ? -37.680 9.363 30.433 1.00 89.00 171 VAL A CA 1
ATOM 1395 C C . VAL A 1 171 ? -37.466 8.870 29.017 1.00 89.00 171 VAL A C 1
ATOM 1397 O O . VAL A 1 171 ? -36.610 7.970 28.853 1.00 89.00 171 VAL A O 1
#

InterPro domains:
  IPR001322 Lamin tail domain [PS51841] (92-171)
  IPR036415 Lamin tail domain superfamily [G3DSA:2.60.40.1260] (67-171)
  IPR036415 Lamin tail domain superfamily [SSF74853] (109-171)

Secondary structure (DSSP, 8-state):
-HHHHHHHHHHHHHHHHHHHHHHHHHHHHHHHHHHHHHHHHHHHHHHHHHHHHHHHHHHHHHHHHHHHHHHHHHHHHHHHHHHHHHHHHHHHHHH--S-------S-----SSEEEEEE-TTSS-EEEEE--SS--EE-TT-EEEEEETTEEEEEEE--S-EE-TT-EEE-

Radius of gyration: 45.23 Å; chains: 1; bounding box: 75×40×131 Å

pLDDT: mean 85.77, std 16.34, range [36.66, 98.25]